Protein AF-A0A1Q9BW70-F1 (afdb_monomer)

Organism: Symbiodinium microadriaticum (NCBI:txid2951)

Solvent-accessible surface area (backbone atoms only — not comparable to full-atom values): 7122 Å² total; per-residue (Å²): 124,64,66,71,50,56,58,44,19,53,54,71,89,80,40,85,94,57,52,84,74,53,76,34,37,73,37,90,88,41,65,28,67,90,83,46,50,76,63,57,54,50,52,50,50,52,55,36,45,76,72,77,38,52,81,46,79,48,81,76,85,89,58,58,28,87,50,54,30,40,74,96,24,54,66,52,82,71,80,91,73,83,82,50,93,86,60,89,76,77,82,51,78,39,78,57,90,50,80,82,64,47,61,73,70,79,79,80,132

Secondary structure (DSSP, 8-state):
---EE--EEE--SS-TTTGGG--SEEEEEEE-GGG--HHHHHHHHHHHHHTT---EE----S---TTEEETTBSSSPPPP----TT---PPPEEE--SGGG---PPPP-

Foldseek 3Di:
DPDEEAFAAFDPPPPPVPRVPNQAHPDPVDGHCVVPDPVVVVVVQVVQVVVVHHYHYDDHPPHHHLQKDWVVANAHDDDDDDDDVPPPDDTDIDGDPDPVSRPDDPDDD

Structure (mmCIF, N/CA/C/O backbone):
data_AF-A0A1Q9BW70-F1
#
_entry.id   AF-A0A1Q9BW70-F1
#
loop_
_atom_site.group_PDB
_atom_site.id
_atom_site.type_symbol
_atom_site.label_atom_id
_atom_site.label_alt_id
_atom_site.label_comp_id
_atom_site.label_asym_id
_atom_site.label_entity_id
_atom_site.label_seq_id
_atom_site.pdbx_PDB_ins_code
_atom_site.Cartn_x
_atom_site.Cartn_y
_atom_site.Cartn_z
_atom_site.occupancy
_atom_site.B_iso_or_equiv
_atom_site.auth_seq_id
_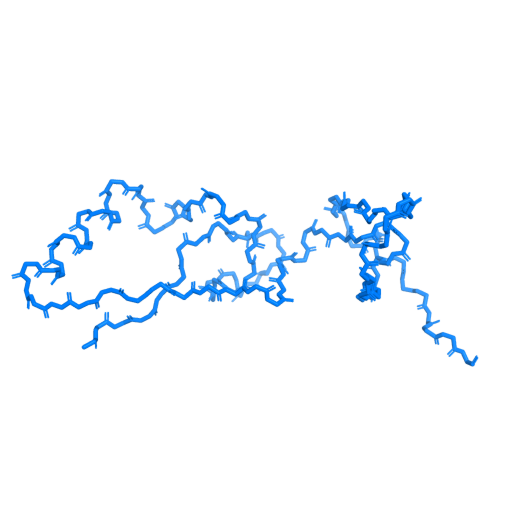atom_site.auth_comp_id
_atom_site.auth_asym_id
_atom_site.auth_atom_id
_atom_site.pdbx_PDB_model_num
ATOM 1 N N . VAL A 1 1 ? -17.496 10.308 6.680 1.00 49.03 1 VAL A N 1
ATOM 2 C CA . VAL A 1 1 ? -16.275 9.693 6.116 1.00 49.03 1 VAL A CA 1
ATOM 3 C C . VAL A 1 1 ? -15.131 10.622 6.443 1.00 49.03 1 VAL A C 1
ATOM 5 O O . VAL A 1 1 ? -15.176 11.768 6.017 1.00 49.03 1 VAL A O 1
ATOM 8 N N . THR A 1 2 ? -14.189 10.190 7.268 1.00 47.97 2 THR A N 1
ATOM 9 C CA . THR A 1 2 ? -13.054 11.020 7.686 1.00 47.97 2 THR A CA 1
ATOM 10 C C . THR A 1 2 ? -11.782 10.375 7.169 1.00 47.97 2 THR A C 1
ATOM 12 O O . THR A 1 2 ? -11.275 9.447 7.785 1.00 47.97 2 THR A O 1
ATOM 15 N N . GLY A 1 3 ? -11.300 10.877 6.031 1.00 55.81 3 GLY A N 1
ATOM 16 C CA . GLY A 1 3 ? -9.968 10.592 5.499 1.00 55.81 3 GLY A CA 1
ATOM 17 C C . GLY A 1 3 ? -9.821 9.287 4.710 1.00 55.81 3 GLY A C 1
ATOM 18 O O . GLY A 1 3 ? -10.468 8.282 4.993 1.00 55.81 3 GLY A O 1
ATOM 19 N N . CYS A 1 4 ? -8.941 9.346 3.713 1.00 54.47 4 CYS A N 1
ATOM 20 C CA . CYS A 1 4 ? -8.356 8.219 2.996 1.00 54.47 4 CYS A CA 1
ATOM 21 C C . CYS A 1 4 ? -6.843 8.355 3.181 1.00 54.47 4 CYS A C 1
ATOM 23 O O . CYS A 1 4 ? -6.315 9.451 2.978 1.00 54.47 4 CYS A O 1
ATOM 25 N N . ALA A 1 5 ? -6.174 7.305 3.645 1.00 63.50 5 ALA A N 1
ATOM 26 C CA . ALA A 1 5 ? -4.732 7.324 3.866 1.00 63.50 5 ALA A CA 1
ATOM 27 C C . ALA A 1 5 ? -4.122 5.973 3.503 1.00 63.50 5 ALA A C 1
ATOM 29 O O . ALA A 1 5 ? -4.751 4.928 3.695 1.00 63.50 5 ALA A O 1
ATOM 30 N N . ASN A 1 6 ? -2.898 6.015 2.982 1.00 70.19 6 ASN A N 1
ATOM 31 C CA . ASN A 1 6 ? -2.111 4.830 2.698 1.00 70.19 6 ASN A CA 1
ATOM 32 C C . ASN A 1 6 ? -1.158 4.572 3.866 1.00 70.19 6 ASN A C 1
ATOM 34 O O . ASN A 1 6 ? -0.516 5.492 4.367 1.00 70.19 6 ASN A O 1
ATOM 38 N N . PHE A 1 7 ? -1.092 3.321 4.309 1.00 76.56 7 PHE A N 1
ATOM 39 C CA . PHE A 1 7 ? -0.343 2.937 5.501 1.00 76.56 7 PHE A CA 1
ATOM 40 C C . PHE A 1 7 ? 0.829 1.994 5.198 1.00 76.56 7 PHE A C 1
ATOM 42 O O . PHE A 1 7 ? 1.545 1.620 6.117 1.00 76.56 7 PHE A O 1
ATOM 49 N N . PHE A 1 8 ? 1.040 1.582 3.948 1.00 76.31 8 PHE A N 1
ATOM 50 C CA . PHE A 1 8 ? 2.041 0.562 3.626 1.00 76.31 8 PHE A CA 1
ATOM 51 C C . PHE A 1 8 ? 3.452 1.129 3.475 1.00 76.31 8 PHE A C 1
ATOM 53 O O . PHE A 1 8 ? 3.628 2.301 3.136 1.00 76.31 8 PHE A O 1
ATOM 60 N N . GLU A 1 9 ? 4.453 0.283 3.728 1.00 70.00 9 GLU A N 1
ATOM 61 C CA . GLU A 1 9 ? 5.864 0.659 3.673 1.00 70.00 9 GLU A CA 1
ATOM 62 C C . GLU A 1 9 ? 6.243 1.245 2.306 1.00 70.00 9 GLU A C 1
ATOM 64 O O . GLU A 1 9 ? 5.883 0.728 1.243 1.00 70.00 9 GLU A O 1
ATOM 69 N N . ASN A 1 10 ? 6.984 2.352 2.350 1.00 62.97 10 ASN A N 1
ATOM 70 C CA . ASN A 1 10 ? 7.348 3.158 1.196 1.00 62.97 10 ASN A CA 1
ATOM 71 C C . ASN A 1 10 ? 8.836 3.527 1.259 1.00 62.97 10 ASN A C 1
ATOM 73 O O . ASN A 1 10 ? 9.366 3.838 2.326 1.00 62.97 10 ASN A O 1
ATOM 77 N N . THR A 1 11 ? 9.506 3.530 0.108 1.00 60.34 11 THR A N 1
ATOM 78 C CA . THR A 1 11 ? 10.950 3.781 0.044 1.00 60.34 11 THR A CA 1
ATOM 79 C C . THR A 1 11 ? 11.340 5.21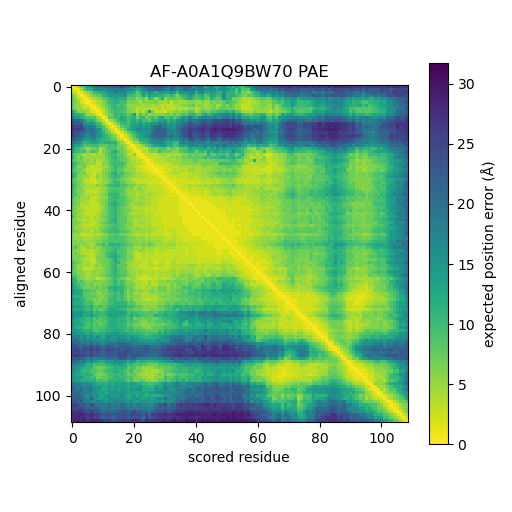5 0.398 1.00 60.34 11 THR A C 1
ATOM 81 O O . THR A 1 11 ? 10.771 6.179 -0.122 1.00 60.34 11 THR A O 1
ATOM 84 N N . GLU A 1 12 ? 12.426 5.361 1.160 1.00 57.16 12 GLU A N 1
ATOM 85 C CA . GLU A 1 12 ? 13.143 6.634 1.317 1.00 57.16 12 GLU A CA 1
ATOM 86 C C . GLU A 1 12 ? 14.233 6.870 0.256 1.00 57.16 12 GLU A C 1
ATOM 88 O O . GLU A 1 12 ? 14.627 8.013 0.032 1.00 57.16 12 GLU A O 1
ATOM 93 N N . LEU A 1 13 ? 14.736 5.819 -0.402 1.00 49.16 13 LEU A N 1
ATOM 94 C CA . LEU A 1 13 ? 16.116 5.832 -0.902 1.00 49.16 13 LEU A CA 1
ATOM 95 C C . LEU A 1 13 ? 16.383 6.544 -2.233 1.00 49.16 13 LEU A C 1
ATOM 97 O O . LEU A 1 13 ? 17.547 6.803 -2.519 1.00 49.16 13 LEU A O 1
ATOM 101 N N . GLU A 1 14 ? 15.381 6.970 -3.003 1.00 44.28 14 GLU A N 1
ATOM 102 C CA . GLU A 1 14 ? 15.667 7.775 -4.206 1.00 44.28 14 GLU A CA 1
ATOM 103 C C . GLU A 1 14 ? 14.647 8.858 -4.566 1.00 44.28 14 GLU A C 1
ATOM 105 O O . GLU A 1 14 ? 14.801 9.545 -5.571 1.00 44.28 14 GLU A O 1
ATOM 110 N N . ASN A 1 15 ? 13.651 9.104 -3.718 1.00 43.12 15 ASN A N 1
ATOM 111 C CA . ASN A 1 15 ? 12.766 10.255 -3.887 1.00 43.12 15 ASN A CA 1
ATOM 112 C C . ASN A 1 15 ? 13.174 11.354 -2.918 1.00 43.12 15 ASN A C 1
ATOM 114 O O . ASN A 1 15 ? 12.406 11.727 -2.027 1.00 43.12 15 ASN A O 1
ATOM 118 N N . GLY A 1 16 ? 14.385 11.885 -3.113 1.00 45.50 16 GLY A N 1
ATOM 119 C CA . GLY A 1 16 ? 14.746 13.188 -2.568 1.00 45.50 16 GLY A CA 1
ATOM 120 C C . GLY A 1 16 ? 13.594 14.151 -2.854 1.00 45.50 16 GLY A C 1
ATOM 121 O O . GLY A 1 16 ? 13.278 14.406 -4.012 1.00 45.50 16 GLY A O 1
ATOM 122 N N . PHE A 1 17 ? 12.931 14.606 -1.791 1.00 45.00 17 PHE A N 1
ATOM 123 C CA . PHE A 1 17 ? 11.757 15.488 -1.776 1.00 45.00 17 PHE A CA 1
ATOM 124 C C . PHE A 1 17 ? 10.352 14.888 -2.020 1.00 45.00 17 PHE A C 1
ATOM 126 O O . PHE A 1 17 ? 9.399 15.636 -1.826 1.00 45.00 17 PHE A O 1
ATOM 133 N N . ASN A 1 18 ? 10.159 13.594 -2.340 1.00 49.66 18 ASN A N 1
ATOM 134 C CA . ASN A 1 18 ? 8.825 13.079 -2.744 1.00 49.66 18 ASN A CA 1
ATOM 135 C C . ASN A 1 18 ? 8.339 11.757 -2.101 1.00 49.66 18 ASN A C 1
ATOM 137 O O . ASN A 1 18 ? 7.269 11.260 -2.451 1.00 49.66 18 ASN A O 1
ATOM 141 N N . SER A 1 19 ? 9.061 11.180 -1.135 1.00 54.06 19 SER A N 1
ATOM 142 C CA . SER A 1 19 ? 8.643 9.947 -0.428 1.00 54.06 19 SER A CA 1
ATOM 143 C C . SER A 1 19 ? 7.490 10.144 0.577 1.00 54.06 19 SER A C 1
ATOM 145 O O . SER A 1 19 ? 6.962 9.174 1.126 1.00 54.06 19 SER A O 1
ATOM 147 N N . TYR A 1 20 ? 7.059 11.388 0.821 1.00 56.47 20 TYR A N 1
ATOM 148 C CA . TYR A 1 20 ? 5.929 11.692 1.710 1.00 56.47 20 TYR A CA 1
ATOM 149 C C . TYR A 1 20 ? 4.573 11.272 1.123 1.00 56.47 20 TYR A C 1
ATOM 151 O O . TYR A 1 20 ? 3.637 11.015 1.870 1.00 56.47 20 TYR A O 1
ATOM 159 N N . HIS A 1 21 ? 4.455 11.165 -0.203 1.00 69.12 21 HIS A N 1
ATOM 160 C CA . HIS A 1 21 ? 3.160 10.955 -0.851 1.00 69.12 21 HIS A CA 1
ATOM 161 C C . HIS A 1 21 ? 2.564 9.548 -0.648 1.00 69.12 21 HIS A C 1
ATOM 163 O O . HIS A 1 21 ? 1.373 9.398 -0.863 1.00 69.12 21 HIS A O 1
ATOM 169 N N . GLN A 1 22 ? 3.335 8.541 -0.208 1.00 64.25 22 GLN A N 1
ATOM 170 C CA . GLN A 1 22 ? 2.852 7.172 0.105 1.00 64.25 22 GLN A CA 1
ATOM 171 C C . GLN A 1 22 ? 2.295 6.355 -1.084 1.00 64.25 22 GLN A C 1
ATOM 173 O O . GLN A 1 22 ? 1.692 5.304 -0.881 1.00 64.25 22 GLN A O 1
ATOM 178 N N . TYR A 1 23 ? 2.548 6.779 -2.329 1.00 76.81 23 TYR A N 1
ATOM 179 C CA . TYR A 1 23 ? 2.125 6.066 -3.550 1.00 76.81 23 TYR A CA 1
ATOM 180 C C . TYR A 1 23 ? 3.222 5.173 -4.169 1.00 76.81 23 TYR A C 1
ATOM 182 O O . TYR A 1 23 ? 3.024 4.644 -5.251 1.00 76.81 23 TYR A O 1
ATOM 190 N N . SER A 1 24 ? 4.366 4.979 -3.506 1.00 77.31 24 SER A N 1
ATOM 191 C CA . SER A 1 24 ? 5.510 4.219 -4.048 1.00 77.31 24 SER A CA 1
ATOM 192 C C . SER A 1 24 ? 5.864 3.005 -3.180 1.00 77.31 24 SER A C 1
ATOM 194 O O . SER A 1 24 ? 7.006 2.860 -2.744 1.00 77.31 24 SER A O 1
ATOM 196 N N . GLN A 1 25 ? 4.880 2.142 -2.907 1.00 76.12 25 GLN A N 1
ATOM 197 C CA . GLN A 1 25 ? 5.015 1.054 -1.933 1.00 76.12 25 GLN A CA 1
ATOM 198 C C . GLN A 1 25 ? 6.142 0.087 -2.299 1.00 76.12 25 GLN A C 1
ATOM 200 O O . GLN A 1 25 ? 6.309 -0.284 -3.463 1.00 76.12 25 GLN A O 1
ATOM 205 N N . THR A 1 26 ? 6.887 -0.342 -1.287 1.00 77.75 26 THR A N 1
ATOM 206 C CA . THR A 1 26 ? 7.923 -1.379 -1.400 1.00 77.75 26 THR A CA 1
ATOM 207 C C . THR A 1 26 ? 7.471 -2.702 -0.820 1.00 77.75 26 THR A C 1
ATOM 209 O O . THR A 1 26 ? 7.902 -3.747 -1.300 1.00 77.75 26 THR A O 1
ATOM 212 N N . ASP A 1 27 ? 6.601 -2.655 0.189 1.00 77.81 27 ASP A N 1
ATOM 213 C CA . ASP A 1 27 ? 6.062 -3.835 0.847 1.00 77.81 27 ASP A CA 1
ATOM 214 C C . ASP A 1 27 ? 4.613 -3.580 1.293 1.00 77.81 27 ASP A C 1
ATOM 216 O O . ASP A 1 27 ? 4.326 -2.680 2.080 1.00 77.81 27 ASP A O 1
ATOM 220 N N . PHE A 1 28 ? 3.680 -4.386 0.779 1.00 81.75 28 PHE A N 1
ATOM 221 C CA . PHE A 1 28 ? 2.252 -4.315 1.117 1.00 81.75 28 PHE A CA 1
ATOM 222 C C . PHE A 1 28 ? 1.890 -5.077 2.399 1.00 81.75 28 PHE A C 1
ATOM 224 O O . PHE A 1 28 ? 0.728 -5.114 2.797 1.00 81.75 28 PHE A O 1
ATOM 231 N N . THR A 1 29 ? 2.852 -5.746 3.027 1.00 83.06 29 THR A N 1
ATOM 232 C CA . THR A 1 29 ? 2.646 -6.529 4.250 1.00 83.06 29 THR A CA 1
ATOM 233 C C . THR A 1 29 ? 3.071 -5.770 5.501 1.00 83.06 29 THR A C 1
ATOM 235 O O . THR A 1 29 ? 2.652 -6.122 6.607 1.00 83.06 29 THR A O 1
ATOM 238 N N . LEU A 1 30 ? 3.860 -4.708 5.327 1.00 83.00 30 LEU A N 1
ATOM 239 C CA . LEU A 1 30 ? 4.422 -3.908 6.402 1.00 83.00 30 LEU A CA 1
ATOM 240 C C . LEU A 1 30 ? 3.779 -2.521 6.457 1.00 83.00 30 LEU A C 1
ATOM 242 O O . LEU A 1 30 ? 3.485 -1.897 5.439 1.00 83.00 30 LEU A O 1
ATOM 246 N N . LEU A 1 31 ? 3.548 -2.056 7.684 1.00 83.62 31 LEU A N 1
ATOM 247 C CA . LEU A 1 31 ? 3.117 -0.693 7.983 1.00 83.62 31 LEU A CA 1
ATOM 248 C C . LEU A 1 31 ? 4.322 0.250 7.875 1.00 83.62 31 LEU A C 1
ATOM 250 O O . LEU A 1 31 ? 5.392 -0.068 8.399 1.00 83.62 31 LEU A O 1
ATOM 254 N N . ASP A 1 32 ? 4.139 1.422 7.266 1.00 82.69 32 ASP A N 1
ATOM 255 C CA . ASP A 1 32 ? 5.142 2.488 7.280 1.00 82.69 32 ASP A CA 1
ATOM 256 C C . ASP A 1 32 ? 5.405 2.915 8.732 1.00 82.69 32 ASP A C 1
ATOM 258 O O . ASP A 1 32 ? 4.548 3.502 9.397 1.00 82.69 32 ASP A O 1
ATOM 262 N N . GLN A 1 33 ? 6.613 2.628 9.221 1.00 80.31 33 GLN A N 1
ATOM 263 C CA . GLN A 1 33 ? 7.012 2.867 10.610 1.00 80.31 33 GLN A CA 1
ATOM 264 C C . GLN A 1 33 ? 6.923 4.348 11.013 1.00 80.31 33 GLN A C 1
ATOM 266 O O . GLN A 1 33 ? 6.830 4.658 12.200 1.00 80.31 33 GLN A O 1
ATOM 271 N N . ARG A 1 34 ? 6.912 5.278 10.047 1.00 79.31 34 ARG A N 1
ATOM 272 C CA . ARG A 1 34 ? 6.756 6.722 10.298 1.00 79.31 34 ARG A CA 1
ATOM 273 C C . ARG A 1 34 ? 5.336 7.092 10.726 1.00 79.31 34 ARG A C 1
ATOM 275 O O . ARG A 1 34 ? 5.140 8.147 11.324 1.00 79.31 34 ARG A O 1
ATOM 282 N N . LEU A 1 35 ? 4.354 6.245 10.412 1.00 81.62 35 LEU A N 1
ATOM 283 C CA . LEU A 1 35 ? 2.953 6.410 10.808 1.00 81.62 35 LEU A CA 1
ATOM 284 C C . LEU A 1 35 ? 2.654 5.785 12.177 1.00 81.62 35 LEU A C 1
ATOM 286 O O . LEU A 1 35 ? 1.552 5.955 12.695 1.00 81.62 35 LEU A O 1
ATOM 290 N N . GLY A 1 36 ? 3.639 5.101 12.762 1.00 84.31 36 GLY A N 1
ATOM 291 C CA . GLY A 1 36 ? 3.546 4.433 14.050 1.00 84.31 36 GLY A CA 1
ATOM 292 C C . GLY A 1 36 ? 3.502 2.915 13.917 1.00 84.31 36 GLY A C 1
ATOM 293 O O . GLY A 1 36 ? 3.957 2.314 12.945 1.00 84.31 36 GLY A O 1
ATOM 294 N N . THR A 1 37 ? 2.975 2.281 14.951 1.00 89.69 37 THR A N 1
ATOM 295 C CA . THR A 1 37 ? 2.882 0.832 15.093 1.00 89.69 37 THR A CA 1
ATOM 296 C C . THR A 1 37 ? 1.523 0.305 14.642 1.00 89.69 37 THR A C 1
ATOM 298 O O . THR A 1 37 ? 0.519 1.018 14.589 1.00 89.69 37 THR A O 1
ATOM 301 N N . LEU A 1 38 ? 1.460 -1.001 14.372 1.00 88.25 38 LEU A N 1
ATOM 302 C CA . LEU A 1 38 ? 0.203 -1.670 14.031 1.00 88.25 38 LEU A CA 1
ATOM 303 C C . LEU A 1 38 ? -0.842 -1.547 15.153 1.00 88.25 38 LEU A C 1
ATOM 305 O O . LEU A 1 38 ? -2.041 -1.516 14.885 1.00 88.25 38 LEU A O 1
ATOM 309 N N . GLU A 1 39 ? -0.385 -1.477 16.402 1.00 92.31 39 GLU A N 1
ATOM 310 C CA . GLU A 1 39 ? -1.248 -1.283 17.563 1.00 92.31 39 GLU A CA 1
ATOM 311 C C . GLU A 1 39 ? -1.848 0.129 17.589 1.00 92.31 39 GLU A C 1
ATOM 313 O O . GLU A 1 39 ? -3.053 0.282 17.770 1.00 92.31 39 GLU A O 1
ATOM 318 N N . GLU A 1 40 ? -1.055 1.163 17.306 1.00 90.06 40 GLU A N 1
ATOM 319 C CA . GLU A 1 40 ? -1.552 2.542 17.204 1.00 90.06 40 GLU A CA 1
ATOM 320 C C . GLU A 1 40 ? -2.549 2.707 16.049 1.00 90.06 40 GLU A C 1
ATOM 322 O O . GLU A 1 40 ? -3.579 3.364 16.214 1.00 90.06 40 GLU A O 1
ATOM 327 N N . LEU A 1 41 ? -2.316 2.046 14.907 1.00 90.00 41 LEU A N 1
ATOM 328 C CA . LEU A 1 41 ? -3.271 2.033 13.795 1.00 90.00 41 LEU A CA 1
ATOM 329 C C . LEU A 1 41 ? -4.607 1.380 14.193 1.00 90.00 41 LEU A C 1
ATOM 331 O O . LEU A 1 41 ? -5.677 1.886 13.844 1.00 90.00 41 LEU A O 1
ATOM 335 N N . ARG A 1 42 ? -4.566 0.280 14.956 1.00 91.94 42 ARG A N 1
ATOM 336 C CA . ARG A 1 42 ? -5.777 -0.359 15.502 1.00 91.94 42 ARG A CA 1
ATOM 337 C C . ARG A 1 42 ? -6.514 0.566 16.464 1.00 91.94 42 ARG A C 1
ATOM 339 O O . ARG A 1 42 ? -7.722 0.748 16.332 1.00 91.94 42 ARG A O 1
ATOM 346 N N . GLN A 1 43 ? -5.789 1.215 17.371 1.00 94.69 43 GLN A N 1
ATOM 347 C CA . GLN A 1 43 ? -6.366 2.162 18.328 1.00 94.69 43 GLN A CA 1
ATOM 348 C C . GLN A 1 43 ? -6.987 3.385 17.641 1.00 94.69 43 GLN A C 1
ATOM 350 O O . GLN A 1 43 ? -8.033 3.873 18.086 1.00 94.69 43 GLN A O 1
ATOM 355 N N . LEU A 1 44 ? -6.387 3.864 16.546 1.00 91.69 44 LEU A N 1
ATOM 356 C CA . LEU A 1 44 ? -6.947 4.915 15.699 1.00 91.69 44 LEU A CA 1
ATOM 357 C C . LEU A 1 44 ? -8.286 4.474 15.099 1.00 91.69 44 LEU A C 1
ATOM 359 O O . LEU A 1 44 ? -9.282 5.189 15.236 1.00 91.69 44 LEU A O 1
ATOM 363 N N . ALA A 1 45 ? -8.323 3.292 14.477 1.00 92.44 45 ALA A N 1
ATOM 364 C CA . ALA A 1 45 ? -9.538 2.752 13.876 1.00 92.44 45 ALA A CA 1
ATOM 365 C C . ALA A 1 45 ? -10.649 2.560 14.917 1.00 92.44 45 ALA A C 1
ATOM 367 O O . ALA A 1 45 ? -11.776 3.010 14.710 1.00 92.44 45 ALA A O 1
ATOM 368 N N . ASP A 1 46 ? -10.327 1.993 16.079 1.00 95.38 46 ASP A N 1
ATOM 369 C CA . ASP A 1 46 ? -11.286 1.803 17.167 1.00 95.38 46 ASP A CA 1
ATOM 370 C C . ASP A 1 46 ? -11.823 3.132 17.708 1.00 95.38 46 ASP A C 1
ATOM 372 O O . ASP A 1 46 ? -13.015 3.264 17.995 1.00 95.38 46 ASP A O 1
ATOM 376 N N . SER A 1 47 ? -10.962 4.145 17.833 1.00 94.94 47 SER A N 1
ATOM 377 C CA . SER A 1 47 ? -11.367 5.487 18.263 1.00 94.94 47 SER A CA 1
ATOM 378 C C . SER A 1 47 ? -12.285 6.155 17.242 1.00 94.94 47 SER A C 1
ATOM 380 O O . SER A 1 47 ? -13.283 6.761 17.630 1.00 94.94 47 SER A O 1
ATOM 382 N N . ALA A 1 48 ? -11.997 6.000 15.947 1.00 93.38 48 ALA A N 1
ATOM 383 C CA . ALA A 1 48 ? -12.853 6.493 14.875 1.00 93.38 48 ALA A CA 1
ATOM 384 C C . ALA A 1 48 ? -14.228 5.806 14.894 1.00 93.38 48 ALA A C 1
ATOM 386 O O . ALA A 1 48 ? -15.255 6.488 14.879 1.00 93.38 48 ALA A O 1
ATOM 387 N N . HIS A 1 49 ? -14.265 4.477 15.031 1.00 95.00 49 HIS A N 1
A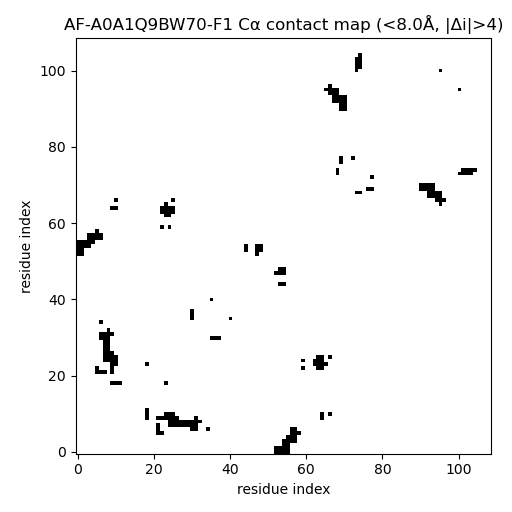TOM 388 C CA . HIS A 1 49 ? -15.515 3.721 15.104 1.00 95.00 49 HIS A CA 1
ATOM 389 C C . HIS A 1 49 ? -16.366 4.103 16.326 1.00 95.00 49 HIS A C 1
ATOM 391 O O . HIS A 1 49 ? -17.581 4.249 16.195 1.00 95.00 49 HIS A O 1
ATOM 397 N N . ARG A 1 50 ? -15.756 4.350 17.498 1.00 96.44 50 ARG A N 1
ATOM 398 C CA . ARG A 1 50 ? -16.478 4.840 18.694 1.00 96.44 50 ARG A CA 1
ATOM 399 C C . ARG A 1 50 ? -17.150 6.198 18.486 1.00 96.44 50 ARG A C 1
ATOM 401 O O . ARG A 1 50 ? -18.144 6.490 19.142 1.00 96.44 50 ARG A O 1
ATOM 408 N N . LEU A 1 51 ? -16.625 7.012 17.575 1.00 95.00 51 LEU A N 1
ATOM 409 C CA . LEU A 1 51 ? -17.188 8.306 17.190 1.00 95.00 51 LEU A CA 1
ATOM 410 C C . LEU A 1 51 ? -18.182 8.197 16.018 1.00 95.00 51 LEU A C 1
ATOM 412 O O . LEU A 1 51 ? -18.615 9.217 15.486 1.00 95.00 51 LEU A O 1
ATOM 416 N N . GLY A 1 52 ? -18.542 6.981 15.591 1.00 94.06 52 GLY A N 1
ATOM 417 C CA 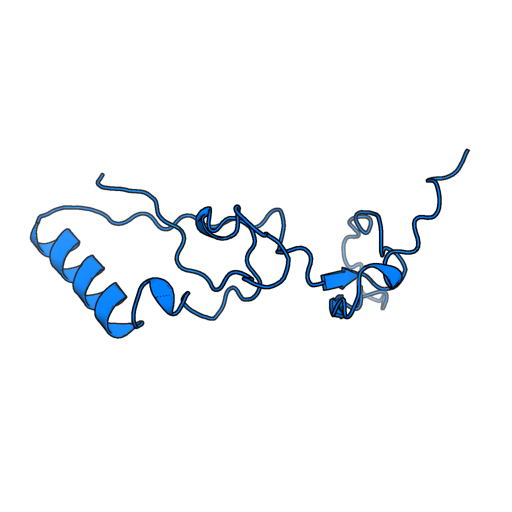. GLY A 1 52 ? -19.426 6.751 14.445 1.00 94.06 52 GLY A CA 1
ATOM 418 C C . GLY A 1 52 ? -18.780 7.080 13.095 1.00 94.06 52 GLY A C 1
ATOM 419 O O . GLY A 1 52 ? -19.487 7.322 12.116 1.00 94.06 52 GLY A O 1
ATOM 420 N N . MET A 1 53 ? -17.446 7.126 13.034 1.00 94.25 53 MET A N 1
ATOM 421 C CA . MET A 1 53 ? -16.681 7.408 11.821 1.00 94.25 53 MET A CA 1
ATOM 422 C C . MET A 1 53 ? -16.155 6.118 11.193 1.00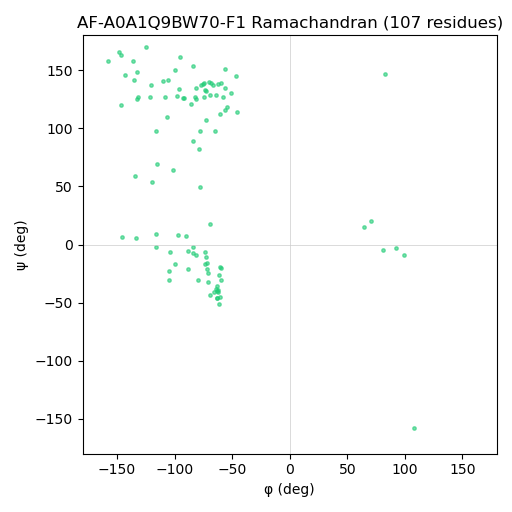 94.25 53 MET A C 1
ATOM 424 O O . MET A 1 53 ? -15.851 5.157 11.890 1.00 94.25 53 MET A O 1
ATOM 428 N N . TYR A 1 54 ? -16.006 6.126 9.870 1.00 89.38 54 TYR A N 1
ATOM 429 C CA . TYR A 1 54 ? -15.390 5.038 9.111 1.00 89.38 54 TYR A CA 1
ATOM 430 C C . TYR A 1 54 ? -13.993 5.441 8.654 1.00 89.38 54 TYR A C 1
ATOM 432 O O . TYR A 1 54 ? -13.794 6.587 8.233 1.00 89.38 54 TYR A O 1
ATOM 440 N N . VAL A 1 55 ? -13.072 4.480 8.696 1.00 87.62 55 VAL A N 1
ATOM 441 C CA . VAL A 1 55 ? -11.712 4.596 8.163 1.00 87.62 55 VAL A CA 1
ATOM 442 C C . VAL A 1 55 ? -11.666 3.952 6.780 1.00 87.62 55 VAL A C 1
ATOM 444 O O . VAL A 1 55 ? -12.089 2.808 6.619 1.00 87.62 55 VAL A O 1
ATOM 447 N N . ILE A 1 56 ? -11.160 4.683 5.785 1.00 86.69 56 ILE A N 1
ATOM 448 C CA . ILE A 1 56 ? -10.919 4.166 4.434 1.00 86.69 56 ILE A CA 1
ATOM 449 C C . ILE A 1 56 ? -9.410 4.043 4.238 1.00 86.69 56 ILE A C 1
ATOM 451 O O . ILE A 1 56 ? -8.672 5.007 4.447 1.00 86.69 56 ILE A O 1
ATOM 455 N N . VAL A 1 57 ? -8.967 2.853 3.840 1.00 85.19 57 VAL A N 1
ATOM 456 C CA . VAL A 1 57 ? -7.567 2.586 3.505 1.00 85.19 57 VAL A CA 1
ATOM 457 C C . VAL A 1 57 ? -7.368 2.822 2.012 1.00 85.19 57 VAL A C 1
ATOM 459 O O . VAL A 1 57 ? -8.084 2.243 1.195 1.00 85.19 57 VAL A O 1
ATOM 462 N N . ASP A 1 58 ? -6.400 3.669 1.675 1.00 84.00 58 ASP A N 1
ATOM 463 C CA . ASP A 1 58 ? -5.962 3.897 0.301 1.00 84.00 58 ASP A CA 1
ATOM 464 C C . ASP A 1 58 ? -4.973 2.803 -0.110 1.00 84.00 58 ASP A C 1
ATOM 466 O O . ASP A 1 58 ? -3.988 2.566 0.592 1.00 84.00 58 ASP A O 1
ATOM 470 N N . VAL A 1 59 ? -5.225 2.127 -1.233 1.00 82.69 59 VAL A N 1
ATOM 471 C CA . VAL A 1 59 ? -4.374 1.040 -1.734 1.00 82.69 59 VAL A CA 1
ATOM 472 C C . VAL A 1 59 ? -4.097 1.245 -3.215 1.00 82.69 59 VAL A C 1
ATOM 474 O O . VAL A 1 59 ? -5.010 1.313 -4.038 1.00 82.69 59 VAL A O 1
ATOM 477 N N . VAL A 1 60 ? -2.814 1.268 -3.566 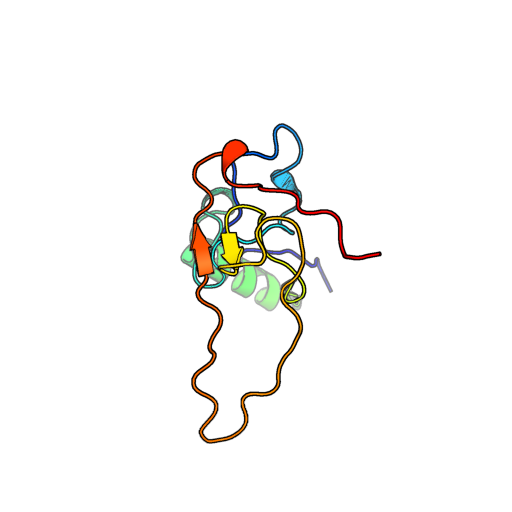1.00 82.88 60 VAL A N 1
ATOM 478 C CA . VAL A 1 60 ? -2.338 1.441 -4.939 1.00 82.88 60 VAL A CA 1
ATOM 479 C C . VAL A 1 60 ? -1.825 0.098 -5.432 1.00 82.88 60 VAL A C 1
ATOM 481 O O . VAL A 1 60 ? -0.800 -0.382 -4.971 1.00 82.88 60 VAL A O 1
ATOM 484 N N . MET A 1 61 ? -2.543 -0.524 -6.366 1.00 81.62 61 MET A N 1
ATOM 485 C CA . MET A 1 61 ? -2.147 -1.825 -6.935 1.00 81.62 61 MET A CA 1
ATOM 486 C C . MET A 1 61 ? -1.551 -1.710 -8.343 1.00 81.62 61 MET A C 1
ATOM 488 O O . MET A 1 61 ? -1.109 -2.700 -8.914 1.00 81.62 61 MET A O 1
ATOM 492 N N . ASN A 1 62 ? -1.573 -0.513 -8.933 1.00 81.44 62 ASN A N 1
ATOM 493 C CA . ASN A 1 62 ? -1.141 -0.308 -10.315 1.00 81.44 62 ASN A CA 1
ATOM 494 C C . ASN A 1 62 ? 0.385 -0.224 -10.463 1.00 81.44 62 ASN A C 1
ATOM 496 O O . ASN A 1 62 ? 0.912 -0.540 -11.525 1.00 81.44 62 ASN A O 1
ATOM 500 N N . HIS A 1 63 ? 1.087 0.270 -9.442 1.00 78.00 63 HIS A N 1
ATOM 501 C CA . HIS A 1 63 ? 2.535 0.464 -9.464 1.00 78.00 63 HIS A CA 1
ATOM 502 C C . HIS A 1 63 ? 3.140 0.234 -8.077 1.00 78.00 63 HIS A C 1
ATOM 504 O O . HIS A 1 63 ? 2.424 0.238 -7.081 1.00 78.00 63 HIS A O 1
ATOM 510 N N . MET A 1 64 ? 4.456 0.031 -8.046 1.00 77.31 64 MET A N 1
ATOM 511 C CA . MET A 1 64 ? 5.273 -0.061 -6.835 1.00 77.31 64 MET A CA 1
ATOM 512 C C . MET A 1 64 ? 6.412 0.961 -6.911 1.00 77.31 64 MET A C 1
ATOM 514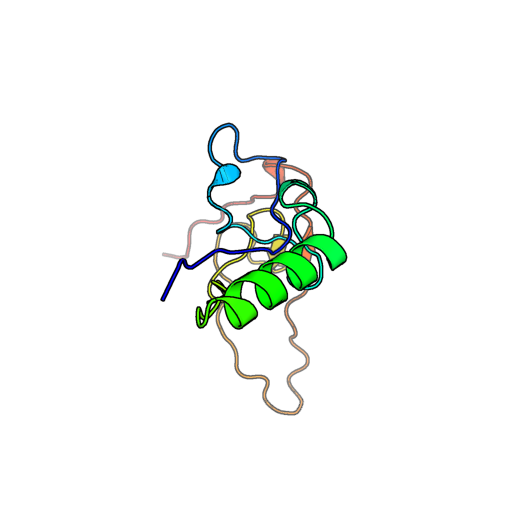 O O . MET A 1 64 ? 6.640 1.568 -7.963 1.00 77.31 64 MET A O 1
ATOM 518 N N . GLY A 1 65 ? 7.132 1.152 -5.805 1.00 76.31 65 GLY A N 1
ATOM 519 C CA . GLY A 1 65 ? 8.342 1.966 -5.777 1.00 76.31 65 GLY A CA 1
ATOM 520 C C . GLY A 1 65 ? 9.379 1.489 -6.797 1.00 76.31 65 GLY A C 1
ATOM 521 O O . GLY A 1 65 ? 9.460 0.304 -7.121 1.00 76.31 65 GLY A O 1
ATOM 522 N N . ASN A 1 66 ? 10.202 2.417 -7.287 1.00 77.00 66 ASN A N 1
ATOM 523 C CA . ASN A 1 66 ? 11.206 2.157 -8.324 1.00 77.00 66 ASN A CA 1
ATOM 524 C C . ASN A 1 66 ? 12.380 1.278 -7.837 1.00 77.00 66 ASN A C 1
ATOM 526 O O . ASN A 1 66 ? 13.436 1.264 -8.446 1.00 77.00 66 ASN A O 1
ATOM 530 N N . GLU A 1 67 ? 12.247 0.552 -6.732 1.00 76.88 67 GLU A N 1
ATOM 531 C CA . GLU A 1 67 ? 13.305 -0.296 -6.168 1.00 76.88 67 GLU A CA 1
ATOM 532 C C . GLU A 1 67 ? 13.380 -1.678 -6.812 1.00 76.88 67 GLU A C 1
ATOM 534 O O . GLU A 1 67 ? 14.312 -2.437 -6.550 1.00 76.88 67 GLU A O 1
ATOM 539 N N . PHE A 1 68 ? 12.420 -2.019 -7.670 1.00 81.12 68 PHE A N 1
ATOM 540 C CA . PHE A 1 68 ? 12.351 -3.319 -8.316 1.00 81.12 68 PHE A CA 1
ATOM 541 C C . PHE A 1 68 ? 12.097 -3.181 -9.809 1.00 81.12 68 PHE A C 1
ATOM 543 O O . PHE A 1 68 ? 11.395 -2.280 -10.261 1.00 81.12 68 PHE A O 1
ATOM 550 N N . PHE A 1 69 ? 12.631 -4.129 -10.568 1.00 84.75 69 PHE A N 1
ATOM 551 C CA . PHE A 1 69 ? 12.336 -4.288 -11.985 1.00 84.75 69 PHE A CA 1
ATOM 552 C C . PHE A 1 69 ? 12.123 -5.763 -12.317 1.00 84.75 69 PHE A C 1
ATOM 554 O O . PHE A 1 69 ? 12.602 -6.658 -11.613 1.00 84.75 69 PHE A O 1
ATOM 561 N N . PHE A 1 70 ? 11.417 -6.030 -13.410 1.00 85.25 70 PHE A N 1
ATOM 562 C CA . PHE A 1 70 ? 11.297 -7.384 -13.935 1.00 85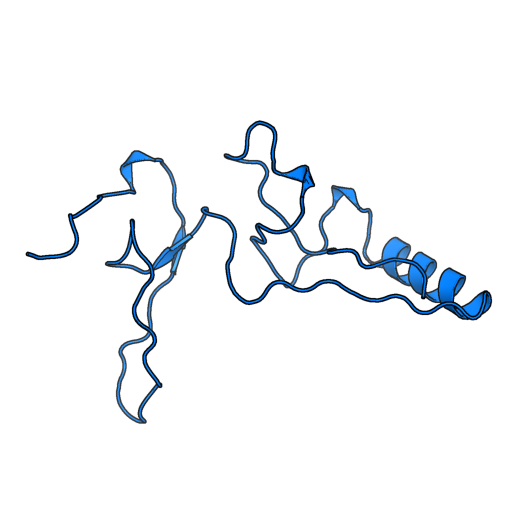.25 70 PHE A CA 1
ATOM 563 C C . PHE A 1 70 ? 12.533 -7.727 -14.765 1.00 85.25 70 PHE A C 1
ATOM 565 O O . PHE A 1 70 ? 12.984 -6.929 -15.584 1.00 85.25 70 PHE A O 1
ATOM 572 N N . GLU A 1 71 ? 13.093 -8.917 -14.566 1.00 82.75 71 GLU A N 1
ATOM 573 C CA . GLU A 1 71 ? 14.248 -9.394 -15.327 1.00 82.75 71 GLU A CA 1
ATOM 574 C C . GLU A 1 71 ? 13.978 -9.324 -16.845 1.00 82.75 71 GLU A C 1
ATOM 576 O O . GLU A 1 71 ? 13.051 -9.956 -17.349 1.00 82.75 71 GLU A O 1
ATOM 581 N N . GLY A 1 72 ? 14.781 -8.530 -17.565 1.00 83.00 72 GLY A N 1
ATOM 582 C CA . GLY A 1 72 ? 14.614 -8.263 -19.001 1.00 83.00 72 GLY A CA 1
ATOM 583 C C . GLY A 1 72 ? 13.780 -7.020 -19.344 1.00 83.00 72 GLY A C 1
ATOM 584 O O . GLY A 1 72 ? 13.668 -6.698 -20.521 1.00 83.00 72 GLY A O 1
ATOM 585 N N . HIS A 1 73 ? 13.230 -6.324 -18.343 1.00 84.31 73 HIS A N 1
ATOM 586 C CA . HIS A 1 73 ? 12.433 -5.100 -18.474 1.00 84.31 73 HIS A CA 1
ATOM 587 C C . HIS A 1 73 ? 12.876 -4.045 -17.438 1.00 84.31 73 HIS A C 1
ATOM 589 O O . HIS A 1 73 ? 12.113 -3.615 -16.578 1.00 84.31 73 HIS A O 1
ATOM 595 N N . GLN A 1 74 ? 14.151 -3.654 -17.478 1.00 81.88 74 GLN A N 1
ATOM 596 C CA . GLN A 1 74 ? 14.768 -2.733 -16.513 1.00 81.88 74 GLN A CA 1
ATOM 597 C C . GLN A 1 74 ? 14.278 -1.286 -16.653 1.00 81.88 74 GLN A C 1
ATOM 599 O O . GLN A 1 74 ? 14.241 -0.558 -15.669 1.00 81.88 74 GLN A O 1
ATOM 604 N N . GLY A 1 75 ? 13.946 -0.855 -17.871 1.00 77.50 75 GLY A N 1
ATOM 605 C CA . GLY A 1 75 ? 13.549 0.525 -18.180 1.00 77.50 75 GLY A CA 1
ATOM 606 C C . GLY A 1 75 ? 12.117 0.667 -18.691 1.00 77.50 75 GLY A C 1
ATOM 607 O O . GLY A 1 75 ? 11.755 1.732 -19.185 1.00 77.50 75 GLY A O 1
ATOM 608 N N . GLU A 1 76 ? 11.322 -0.399 -18.628 1.00 81.44 76 GLU A N 1
ATOM 609 C CA . GLU A 1 76 ? 9.971 -0.455 -19.184 1.00 81.44 76 GLU A CA 1
ATOM 610 C C . GLU A 1 76 ? 9.072 -1.382 -18.361 1.00 81.44 76 GLU A C 1
ATOM 612 O O . GLU A 1 76 ? 9.536 -2.177 -17.546 1.00 81.44 76 GLU A O 1
ATOM 617 N N . SER A 1 77 ? 7.762 -1.298 -18.581 1.00 81.69 77 SER A N 1
ATOM 618 C CA . SER A 1 77 ? 6.824 -2.243 -17.983 1.00 81.69 77 SER A CA 1
ATOM 619 C C . SER A 1 77 ? 6.929 -3.605 -18.667 1.00 81.69 77 SER A C 1
ATOM 621 O O . SER A 1 77 ? 6.857 -3.698 -19.893 1.00 81.69 77 SER A O 1
ATOM 623 N N . ALA A 1 78 ? 7.026 -4.674 -17.876 1.00 83.81 78 ALA A N 1
ATOM 624 C CA . ALA A 1 78 ? 6.879 -6.021 -18.407 1.00 83.81 78 ALA A CA 1
ATOM 625 C C . ALA A 1 78 ? 5.465 -6.205 -18.995 1.00 83.81 78 ALA A C 1
ATOM 627 O O . ALA A 1 78 ? 4.485 -5.761 -18.387 1.00 83.81 78 ALA A O 1
ATOM 628 N N . PRO A 1 79 ? 5.321 -6.854 -20.164 1.00 83.25 79 PRO A N 1
ATOM 629 C CA . PRO A 1 79 ? 4.016 -7.051 -20.770 1.00 83.25 79 PRO A CA 1
ATOM 630 C C . PRO A 1 79 ? 3.159 -7.989 -19.917 1.00 83.25 79 PRO A C 1
ATOM 632 O O . PRO A 1 79 ? 3.618 -9.034 -19.457 1.00 83.25 79 PRO A O 1
ATOM 635 N N . PHE A 1 80 ? 1.883 -7.641 -19.753 1.00 78.81 80 PHE A N 1
ATOM 636 C CA . PHE A 1 80 ? 0.930 -8.499 -19.058 1.00 78.81 80 PHE A CA 1
ATOM 637 C C . PHE A 1 80 ? 0.742 -9.816 -19.822 1.00 78.81 80 PHE A C 1
ATOM 639 O O . PHE A 1 80 ? 0.456 -9.817 -21.023 1.00 78.81 80 PHE A O 1
ATOM 646 N N . ARG A 1 81 ? 0.889 -10.943 -19.120 1.00 75.06 81 ARG A N 1
ATOM 647 C CA . ARG A 1 81 ? 0.638 -12.284 -19.657 1.00 75.06 81 ARG A CA 1
ATOM 648 C C . ARG A 1 81 ? -0.233 -13.054 -18.681 1.00 75.06 81 ARG A C 1
ATOM 650 O O . ARG A 1 81 ? 0.101 -13.166 -17.506 1.00 75.06 81 ARG A O 1
ATOM 657 N N . ILE A 1 82 ? -1.341 -13.591 -19.178 1.00 77.25 82 ILE A N 1
ATOM 658 C CA . ILE A 1 82 ? -2.155 -14.530 -18.410 1.00 77.25 82 ILE A CA 1
ATOM 659 C C . ILE A 1 82 ? -1.344 -15.822 -18.287 1.00 77.25 82 ILE A C 1
ATOM 661 O O . ILE A 1 82 ? -0.842 -16.331 -19.289 1.00 77.25 82 ILE A O 1
ATOM 665 N N . HIS A 1 83 ? -1.187 -16.327 -17.063 1.00 69.25 83 HIS A N 1
ATOM 666 C CA . HIS A 1 83 ? -0.557 -17.621 -16.825 1.00 69.25 83 HIS A CA 1
ATOM 667 C C . HIS A 1 83 ? -1.435 -18.720 -17.432 1.00 69.25 83 HIS A C 1
ATOM 669 O O . HIS A 1 83 ? -2.422 -19.142 -16.835 1.00 69.25 83 HIS A O 1
ATOM 675 N N . GLU A 1 84 ? -1.091 -19.168 -18.636 1.00 68.69 84 GLU A N 1
ATOM 676 C CA . GLU A 1 84 ? -1.675 -20.371 -19.221 1.00 68.69 84 GLU A CA 1
ATOM 677 C C . GLU A 1 84 ? -1.068 -21.598 -18.539 1.00 68.69 84 GLU A C 1
ATOM 679 O O . GLU A 1 84 ? 0.142 -21.648 -18.281 1.00 68.69 84 GLU A O 1
ATOM 684 N N . GLU A 1 85 ? -1.904 -22.587 -18.231 1.00 59.94 85 GLU A N 1
ATOM 685 C CA . GLU A 1 85 ? -1.493 -23.818 -17.562 1.00 59.94 85 GLU A CA 1
ATOM 686 C C . GLU A 1 85 ? -0.377 -24.511 -18.372 1.00 59.94 85 GLU A C 1
ATOM 688 O O . GLU A 1 85 ? -0.555 -24.876 -19.531 1.00 59.94 85 GLU A O 1
ATOM 693 N N . GLY A 1 86 ? 0.822 -24.620 -17.783 1.00 59.47 86 GLY A N 1
ATOM 694 C CA . GLY A 1 86 ? 2.028 -25.154 -18.440 1.00 59.47 86 GLY A CA 1
ATOM 695 C C . GLY A 1 86 ? 3.022 -24.111 -18.981 1.00 59.47 86 GLY A C 1
ATOM 696 O O . GLY A 1 86 ? 4.156 -24.464 -19.312 1.00 59.47 86 GLY A O 1
ATOM 697 N N . SER A 1 87 ? 2.674 -22.820 -19.005 1.00 60.44 87 SER A N 1
ATOM 698 C CA . SER A 1 87 ? 3.597 -21.736 -19.371 1.00 60.44 87 SER A CA 1
ATOM 699 C C . SER A 1 87 ? 4.444 -21.295 -18.166 1.00 60.44 87 SER A C 1
ATOM 701 O O . SER A 1 87 ? 4.108 -20.402 -17.394 1.00 60.44 87 SER A O 1
ATOM 703 N N . ARG A 1 88 ? 5.603 -21.931 -17.972 1.00 55.94 88 ARG A N 1
ATOM 704 C CA . ARG A 1 88 ? 6.544 -21.607 -16.882 1.00 55.94 88 ARG A CA 1
ATOM 705 C C . ARG A 1 88 ? 7.383 -20.347 -17.168 1.00 55.94 88 ARG A C 1
ATOM 707 O O . ARG A 1 88 ? 8.608 -20.384 -17.083 1.00 55.94 88 ARG A O 1
ATOM 714 N N . ARG A 1 89 ? 6.752 -19.244 -17.573 1.00 64.62 89 ARG A N 1
ATOM 715 C CA . ARG A 1 89 ? 7.426 -17.945 -17.748 1.00 64.62 89 ARG A CA 1
ATOM 716 C C . ARG A 1 89 ? 6.871 -16.943 -16.749 1.00 64.62 89 ARG A C 1
ATOM 718 O O . ARG A 1 89 ? 6.149 -16.025 -17.114 1.00 64.62 89 ARG A O 1
ATOM 725 N N . GLU A 1 90 ? 7.195 -17.180 -15.486 1.00 74.94 90 GLU A N 1
ATOM 726 C CA . GLU A 1 90 ? 6.992 -16.210 -14.418 1.00 74.94 90 GLU A CA 1
ATOM 727 C C . GLU A 1 90 ? 8.051 -15.111 -14.534 1.00 74.94 90 GLU A C 1
ATOM 729 O O . GLU A 1 90 ? 9.213 -15.385 -14.849 1.00 74.94 90 GLU A O 1
ATOM 734 N N . TYR A 1 91 ? 7.643 -13.862 -14.328 1.00 79.25 91 TYR A N 1
ATOM 735 C CA . TYR A 1 91 ? 8.596 -12.769 -14.251 1.00 79.25 91 TYR A CA 1
ATOM 736 C C . TYR A 1 91 ? 9.327 -12.831 -12.915 1.00 79.25 91 TYR A C 1
ATOM 738 O O . TYR A 1 91 ? 8.703 -12.823 -11.857 1.00 79.25 91 TYR A O 1
ATOM 746 N N . HIS A 1 92 ? 10.657 -12.836 -12.950 1.00 83.44 92 HIS A N 1
ATOM 747 C CA . HIS A 1 92 ? 11.444 -12.666 -11.738 1.00 83.44 92 HIS A CA 1
ATOM 748 C C . HIS A 1 92 ? 11.631 -11.177 -11.449 1.00 83.44 92 HIS A C 1
ATOM 750 O O . HIS A 1 92 ? 12.204 -10.444 -12.258 1.00 83.44 92 HIS A O 1
ATOM 756 N N . LEU A 1 93 ? 11.172 -10.742 -10.278 1.00 82.56 93 LEU A N 1
ATOM 757 C CA . LEU A 1 93 ? 11.483 -9.425 -9.731 1.00 82.56 93 LEU A CA 1
ATOM 758 C C . LEU A 1 93 ? 12.931 -9.403 -9.234 1.00 82.56 93 LEU A C 1
ATOM 760 O O . LEU A 1 93 ? 13.387 -10.310 -8.532 1.00 82.56 93 LEU A O 1
ATOM 764 N N . ARG A 1 94 ? 13.667 -8.358 -9.602 1.00 83.88 94 ARG A N 1
ATOM 765 C CA . ARG A 1 94 ? 15.043 -8.113 -9.172 1.00 83.88 94 ARG A CA 1
ATOM 766 C C . ARG A 1 94 ? 15.109 -6.772 -8.441 1.00 83.88 94 ARG A C 1
ATOM 768 O O . ARG A 1 94 ? 14.508 -5.810 -8.918 1.00 83.88 94 ARG A O 1
ATOM 775 N N . PRO A 1 95 ? 15.840 -6.686 -7.316 1.00 82.69 95 PRO A N 1
ATOM 776 C CA . PRO A 1 95 ? 16.080 -5.411 -6.660 1.00 82.69 95 PRO A CA 1
ATOM 777 C C . PRO A 1 95 ? 17.018 -4.556 -7.514 1.00 82.69 95 PRO A C 1
ATOM 779 O O . PRO A 1 95 ? 18.011 -5.055 -8.055 1.00 82.69 95 PRO A O 1
ATOM 782 N N . ARG A 1 96 ? 16.727 -3.263 -7.588 1.00 75.94 96 ARG A N 1
ATOM 783 C CA . ARG A 1 96 ? 17.588 -2.242 -8.169 1.00 75.94 96 ARG A CA 1
ATOM 784 C C . ARG A 1 96 ? 18.631 -1.841 -7.130 1.00 75.94 96 ARG A C 1
ATOM 786 O O . ARG A 1 96 ? 18.300 -1.517 -5.998 1.00 75.94 96 ARG A O 1
ATOM 793 N N . ARG A 1 97 ? 19.910 -1.923 -7.487 1.00 70.94 97 ARG A N 1
ATOM 794 C CA . ARG A 1 97 ? 21.042 -1.591 -6.604 1.00 70.94 97 ARG A CA 1
ATOM 795 C C . ARG A 1 97 ? 21.678 -0.256 -6.968 1.00 70.94 97 ARG A C 1
ATOM 797 O O . ARG A 1 97 ? 22.364 0.337 -6.142 1.00 70.94 97 ARG A O 1
ATOM 804 N N . SER A 1 98 ? 21.498 0.190 -8.207 1.00 67.69 98 SER A N 1
ATOM 805 C CA . SER A 1 98 ? 22.038 1.445 -8.718 1.00 67.69 98 SER A CA 1
ATOM 806 C C . SER A 1 98 ? 21.256 1.937 -9.935 1.00 67.69 98 SER A C 1
ATOM 808 O O . SER A 1 98 ? 20.678 1.142 -10.675 1.00 67.69 98 SER A O 1
ATOM 810 N N . ASN A 1 99 ? 21.326 3.238 -10.228 1.00 65.75 99 ASN A N 1
ATOM 811 C CA . ASN A 1 99 ? 20.815 3.775 -11.495 1.00 65.75 99 ASN A CA 1
ATOM 812 C C . ASN A 1 99 ? 21.505 3.197 -12.742 1.00 65.75 99 ASN A C 1
ATOM 814 O O . ASN A 1 99 ? 20.926 3.250 -13.822 1.00 65.75 99 ASN A O 1
ATOM 818 N N . SER A 1 100 ? 22.697 2.603 -12.618 1.00 64.19 100 SER A N 1
ATOM 819 C CA . SER A 1 100 ? 23.338 1.888 -13.732 1.00 64.19 100 SER A CA 1
ATOM 820 C C . SER A 1 100 ? 22.687 0.543 -14.066 1.00 64.19 100 SER A C 1
ATOM 822 O O . SER A 1 100 ? 22.979 -0.011 -15.123 1.00 64.19 100 SER A O 1
ATOM 824 N N . ASP A 1 101 ? 21.782 0.036 -13.223 1.00 63.75 101 ASP A N 1
ATOM 825 C CA . ASP A 1 101 ? 21.000 -1.167 -13.532 1.00 63.75 101 ASP A CA 1
ATOM 826 C C . ASP A 1 101 ? 19.912 -0.883 -14.587 1.00 63.75 101 ASP A C 1
ATOM 828 O O . ASP A 1 101 ? 19.402 -1.807 -15.224 1.00 63.75 101 ASP A O 1
ATOM 832 N N . LEU A 1 102 ? 19.590 0.396 -14.821 1.00 63.34 102 LEU A N 1
ATOM 833 C CA . LEU A 1 102 ? 18.668 0.849 -15.858 1.00 63.34 102 LEU A CA 1
ATOM 834 C C . LEU A 1 102 ? 19.376 0.849 -17.218 1.00 63.34 102 LEU A C 1
ATOM 836 O O . LEU A 1 102 ? 19.840 1.880 -17.707 1.00 63.34 102 LEU A O 1
ATOM 840 N N . HIS A 1 103 ? 19.453 -0.311 -17.866 1.00 62.00 103 HIS A N 1
ATOM 841 C CA . HIS A 1 103 ? 19.784 -0.335 -19.285 1.00 62.00 103 HIS A CA 1
ATOM 842 C C . HIS A 1 103 ? 18.531 0.049 -20.082 1.00 62.00 103 HIS A C 1
ATOM 844 O O . HIS A 1 103 ? 17.631 -0.752 -20.326 1.00 62.00 103 HIS A O 1
ATOM 850 N N . TRP A 1 104 ? 18.436 1.318 -20.465 1.00 51.59 104 TRP A N 1
ATOM 851 C CA . TRP A 1 104 ? 17.399 1.750 -21.390 1.00 51.59 104 TRP A CA 1
ATOM 852 C C . TRP A 1 104 ? 17.751 1.228 -22.787 1.00 51.59 104 TRP A C 1
ATOM 854 O O . TRP A 1 104 ? 18.693 1.703 -23.424 1.00 51.59 104 TRP A O 1
ATOM 864 N N . THR A 1 105 ? 17.024 0.216 -23.257 1.00 52.97 105 THR A N 1
ATOM 865 C CA . THR A 1 105 ? 16.994 -0.125 -24.682 1.00 52.97 105 THR A CA 1
ATOM 866 C C . THR A 1 105 ? 15.813 0.621 -25.301 1.00 52.97 105 THR A C 1
ATOM 868 O O . THR A 1 105 ? 14.707 0.530 -24.774 1.00 52.97 105 THR A O 1
ATOM 871 N N . PRO A 1 106 ? 16.010 1.405 -26.378 1.00 41.22 106 PRO A N 1
ATOM 872 C CA . PRO A 1 106 ? 14.891 2.039 -27.055 1.00 41.22 106 PRO A CA 1
ATOM 873 C C . PRO A 1 106 ? 13.915 0.955 -27.510 1.00 41.22 106 PRO A C 1
ATOM 875 O O . PRO A 1 106 ? 14.327 0.021 -28.204 1.00 41.22 106 PRO A O 1
ATOM 878 N N . ALA A 1 107 ? 12.641 1.089 -27.138 1.00 41.94 107 ALA A N 1
ATOM 879 C CA . ALA A 1 107 ? 11.580 0.250 -27.678 1.00 41.94 107 ALA A CA 1
ATOM 880 C C . ALA A 1 107 ? 11.665 0.272 -29.215 1.00 41.94 107 ALA A C 1
ATOM 882 O O . ALA A 1 107 ? 11.833 1.336 -29.819 1.00 41.94 107 ALA A O 1
ATOM 883 N N . GLY A 1 108 ? 11.652 -0.922 -29.812 1.00 43.25 108 GLY A N 1
ATOM 884 C CA . GLY A 1 108 ? 11.979 -1.170 -31.214 1.00 43.25 108 GLY A CA 1
ATOM 885 C C . GLY A 1 108 ? 11.320 -0.215 -32.216 1.00 43.25 108 GLY A C 1
ATOM 886 O O . GLY A 1 108 ? 10.186 0.224 -32.038 1.00 43.25 108 GLY A O 1
ATOM 887 N N . ARG A 1 109 ? 12.081 0.077 -33.277 1.00 32.59 109 ARG A N 1
ATOM 888 C CA . ARG A 1 109 ? 11.594 0.651 -34.538 1.00 32.59 109 ARG A CA 1
ATOM 889 C C . ARG A 1 109 ? 10.767 -0.359 -35.32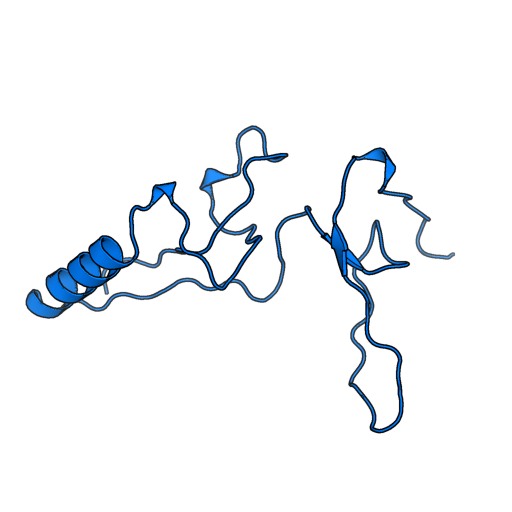2 1.00 32.59 109 ARG A C 1
ATOM 891 O O . ARG A 1 109 ? 11.125 -1.556 -35.267 1.00 32.59 109 ARG A O 1
#

InterPro domains:
  IPR006047 Glycosyl hydrolase family 13, catalytic domain [PF00128] (20-93)
  IPR017853 Glycoside hydrolase superfamily [SSF51445] (14-74)

pLDDT: mean 73.95, std 15.12, range [32.59, 96.44]

Radius of gyration: 18.32 Å; Cα contacts (8 Å, |Δi|>4): 122; chains: 1; bounding box: 43×41×53 Å

Mean predicted aligned error: 10.68 Å

Nearest PDB structures (foldseek):
  5brq-assembly4_D  TM=8.723E-01  e=6.215E-02  Bacillus licheniformis DSM 13 = ATCC 14580
  3dhu-assembly4_D  TM=8.807E-01  e=3.925E-01  Lactiplantibacillus plantarum
  5xij-assembly2_D  TM=6.290E-01  e=2.827E+00  Toxoplasma gondii ME49

Sequence (109 aa):
VTGCANFFENTELENGFNSYHQYSQTDFTLLDQRLGTLEELRQLADSAHRLGMYVIVDVVMNHMGNEFFFEGHQGESAPFRIHEEGSRREYHLRPRRSNSDLHWTPAGR